Protein AF-A0A7W0Q232-F1 (afdb_monomer_lite)

pLDDT: mean 82.42, std 20.21, range [41.28, 98.81]

Sequence (160 aa):
MLRPSLLSFFPAILAVAFAAACGDNSATSVDAGVDADVPPDGGEMIEEVTCATLPPVASGTCEVTAGSDSKLVKGIVLTPTKVFRGGQVAVNPAGQITCVGCECATGGETVISCPDGVVSPGLINTHDHITFTQNDPYTDSGIRYEHRHQWRIGQDGKPK

Foldseek 3Di:
DDDDDDDDDDDDDDDDDDDPDDDDDDDDDPPDDPCPDDDPPPPQPAAEAEQDQFDDDPDDQKDKDDFDLKEKEFAFEDDPRYTYQRWIWIADNVRDTPDTGNDPDPDRHTYIYGRHDYHYPDDDDPDDDVVCPDDDPPPCPVDDDPDPCCDVPVPPVHDD

Secondary structure (DSSP, 8-state):
--------------------------S---S----TTPPP-----PEEEE--PPPPPSSSS-EEE--EEEEEEEEEEE-SSEEEEEEEEEE-TTS-EEEEES----SSEEEEEEEEEEE-PPPP--S--GGGTTPPPPP--S---SSHHHHHH-GGG---

Structure (mmCIF, N/CA/C/O backbone):
data_AF-A0A7W0Q232-F1
#
_entry.id   AF-A0A7W0Q232-F1
#
loop_
_atom_site.group_PDB
_atom_site.id
_atom_site.type_symbol
_atom_site.label_atom_id
_atom_site.label_alt_id
_atom_site.label_comp_id
_atom_site.label_asym_id
_atom_site.label_entity_id
_atom_site.label_seq_id
_atom_site.pdbx_PDB_ins_code
_atom_site.Cartn_x
_atom_site.Cartn_y
_atom_site.Cartn_z
_atom_site.occupancy
_atom_site.B_iso_or_equiv
_atom_site.auth_seq_id
_atom_site.auth_comp_id
_atom_site.auth_asym_id
_atom_site.auth_atom_id
_atom_site.pdbx_PDB_model_num
ATOM 1 N N . MET A 1 1 ? 32.994 -34.842 50.127 1.00 45.59 1 MET A N 1
ATOM 2 C CA . MET A 1 1 ? 32.900 -36.125 49.401 1.00 45.59 1 MET A CA 1
ATOM 3 C C . MET A 1 1 ? 33.342 -35.875 47.969 1.00 45.59 1 MET A C 1
ATOM 5 O O . MET A 1 1 ? 32.694 -35.119 47.265 1.00 45.59 1 MET A O 1
ATOM 9 N N . LEU A 1 2 ? 34.512 -36.401 47.609 1.00 42.88 2 LEU A N 1
ATOM 10 C CA . LEU A 1 2 ? 35.131 -36.331 46.284 1.00 42.88 2 LEU A CA 1
ATOM 11 C C . LEU A 1 2 ? 34.740 -37.596 45.504 1.00 42.88 2 LEU A C 1
ATOM 13 O O . LEU A 1 2 ? 34.989 -38.687 46.014 1.00 42.88 2 LEU A O 1
ATOM 17 N N . ARG A 1 3 ? 34.261 -37.467 44.260 1.00 46.25 3 ARG A N 1
ATOM 18 C CA . ARG A 1 3 ? 34.915 -38.098 43.099 1.00 46.25 3 ARG A CA 1
ATOM 19 C C . ARG A 1 3 ? 34.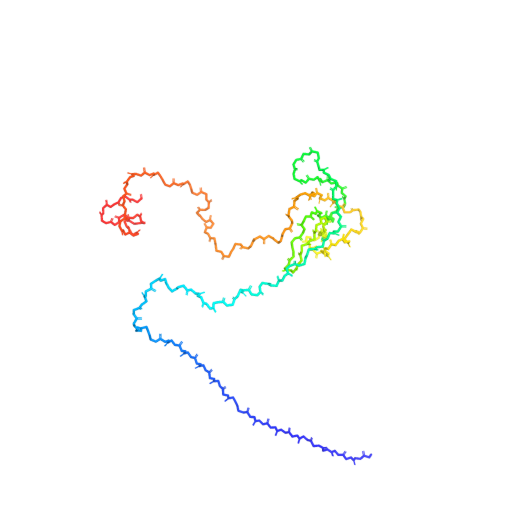363 -37.581 41.749 1.00 46.25 3 ARG A C 1
ATOM 21 O O . ARG A 1 3 ? 33.183 -37.255 41.689 1.00 46.25 3 ARG A O 1
ATOM 28 N N . PRO A 1 4 ? 35.215 -37.491 40.707 1.00 53.12 4 PRO A N 1
ATOM 29 C CA . PRO A 1 4 ? 34.956 -36.839 39.418 1.00 53.12 4 PRO A CA 1
ATOM 30 C C . PRO A 1 4 ? 34.804 -37.872 38.272 1.00 53.12 4 PRO A C 1
ATOM 32 O O . PRO A 1 4 ? 34.677 -39.064 38.551 1.00 53.12 4 PRO A O 1
ATOM 35 N N . SER A 1 5 ? 34.962 -37.411 37.017 1.00 46.75 5 SER A N 1
ATOM 36 C CA . SER A 1 5 ? 35.229 -38.171 35.768 1.00 46.75 5 SER A CA 1
ATOM 37 C C . SER A 1 5 ? 33.982 -38.395 34.880 1.00 46.75 5 SER A C 1
ATOM 39 O O . SER A 1 5 ? 32.931 -38.738 35.397 1.00 46.75 5 SER A O 1
ATOM 41 N N . LEU A 1 6 ? 33.971 -38.202 33.554 1.00 48.44 6 LEU A N 1
ATOM 42 C CA . LEU A 1 6 ? 35.029 -38.111 32.540 1.00 48.44 6 LEU A CA 1
ATOM 43 C C . LEU A 1 6 ?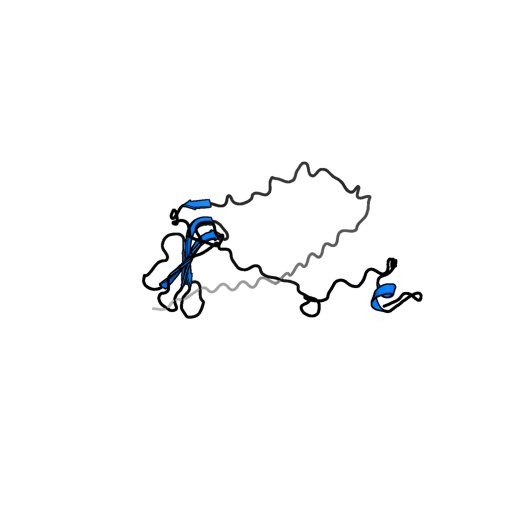 34.709 -37.024 31.490 1.00 48.44 6 LEU A C 1
ATOM 45 O O . LEU A 1 6 ? 33.587 -36.947 30.994 1.00 48.44 6 LEU A O 1
ATOM 49 N N . LEU A 1 7 ? 35.736 -36.273 31.077 1.00 48.78 7 LEU A N 1
ATOM 50 C CA . LEU A 1 7 ? 35.788 -35.620 29.766 1.00 48.78 7 LEU A CA 1
ATOM 51 C C . LEU A 1 7 ? 36.026 -36.679 28.675 1.00 48.78 7 LEU A C 1
ATOM 53 O O . LEU A 1 7 ? 36.867 -37.560 28.845 1.00 48.78 7 LEU A O 1
ATOM 57 N N . SER A 1 8 ? 35.374 -36.532 27.522 1.00 48.16 8 SER A N 1
ATOM 58 C CA . SER A 1 8 ? 35.837 -37.119 26.259 1.00 48.16 8 SER A CA 1
ATOM 59 C C . SER A 1 8 ? 35.905 -36.029 25.197 1.00 48.16 8 SER A C 1
ATOM 61 O O . SER A 1 8 ? 34.889 -35.542 24.710 1.00 48.16 8 SER A O 1
ATOM 63 N N . PHE A 1 9 ? 37.138 -35.632 24.891 1.00 43.31 9 PHE A N 1
ATOM 64 C CA . PHE A 1 9 ? 37.519 -34.851 23.723 1.00 43.31 9 PHE A CA 1
ATOM 65 C C . PHE A 1 9 ? 37.573 -35.790 22.511 1.00 43.31 9 PHE A C 1
ATOM 67 O O . PHE A 1 9 ? 38.333 -36.755 22.525 1.00 43.31 9 PHE A O 1
ATOM 74 N N . PHE A 1 10 ? 36.832 -35.474 21.453 1.00 47.59 10 PHE A N 1
ATOM 75 C CA . PHE A 1 10 ? 37.056 -36.016 20.112 1.00 47.59 10 PHE A CA 1
ATOM 76 C C . PHE A 1 10 ? 37.272 -34.841 19.150 1.00 47.59 10 PHE A C 1
ATOM 78 O O . PHE A 1 10 ? 36.326 -34.092 18.908 1.00 47.59 10 PHE A O 1
ATOM 85 N N . PRO A 1 11 ? 38.481 -34.636 18.598 1.00 49.28 11 PRO A N 1
ATOM 86 C CA . PRO A 1 11 ? 38.672 -33.757 17.459 1.00 49.28 11 PRO A CA 1
ATOM 87 C C . PRO A 1 11 ? 38.548 -34.587 16.175 1.00 49.28 11 PRO A C 1
ATOM 89 O O . PRO A 1 11 ? 39.298 -35.539 15.972 1.00 49.28 11 PRO A O 1
ATOM 92 N N . ALA A 1 12 ? 37.622 -34.224 15.289 1.00 51.19 12 ALA A N 1
ATOM 93 C CA . ALA A 1 12 ? 37.546 -34.791 13.944 1.00 51.19 12 ALA A CA 1
ATOM 94 C C . ALA A 1 12 ? 37.462 -33.663 12.905 1.00 51.19 12 ALA A C 1
ATOM 96 O O . ALA A 1 12 ? 36.402 -33.129 12.609 1.00 51.19 12 ALA A O 1
ATOM 97 N N . ILE A 1 13 ? 38.655 -33.260 12.469 1.00 51.72 13 ILE A N 1
ATOM 98 C CA . ILE A 1 13 ? 39.097 -32.987 11.093 1.00 51.72 13 ILE A CA 1
ATOM 99 C C . ILE A 1 13 ? 38.050 -32.420 10.109 1.00 51.72 13 ILE A C 1
ATOM 101 O O . ILE A 1 13 ? 37.128 -33.090 9.656 1.00 51.72 13 ILE A O 1
ATOM 105 N N . LEU A 1 14 ? 38.340 -31.183 9.704 1.00 50.00 14 LEU A N 1
ATOM 106 C CA . LEU A 1 14 ? 37.849 -30.437 8.549 1.00 50.00 14 LEU A CA 1
ATOM 107 C C . LEU A 1 14 ? 38.014 -31.212 7.225 1.00 50.00 14 LEU A C 1
ATOM 109 O O . LEU A 1 14 ? 39.128 -31.596 6.874 1.00 50.00 14 LEU A O 1
ATOM 113 N N . ALA A 1 15 ? 36.941 -31.322 6.440 1.00 49.56 15 ALA A N 1
ATOM 114 C CA . ALA A 1 15 ? 37.015 -31.590 5.004 1.00 49.56 15 ALA A CA 1
ATOM 115 C C . ALA A 1 15 ? 36.019 -30.684 4.264 1.00 49.56 15 ALA A C 1
ATOM 117 O O . ALA A 1 15 ? 34.807 -30.873 4.324 1.00 49.56 15 ALA A O 1
ATOM 118 N N . VAL A 1 16 ? 36.557 -29.666 3.592 1.00 49.62 16 VAL A N 1
ATOM 119 C CA . VAL A 1 16 ? 35.843 -28.823 2.628 1.00 49.62 16 VAL A CA 1
ATOM 120 C C . VAL A 1 16 ? 35.860 -29.549 1.286 1.00 49.62 16 VAL A C 1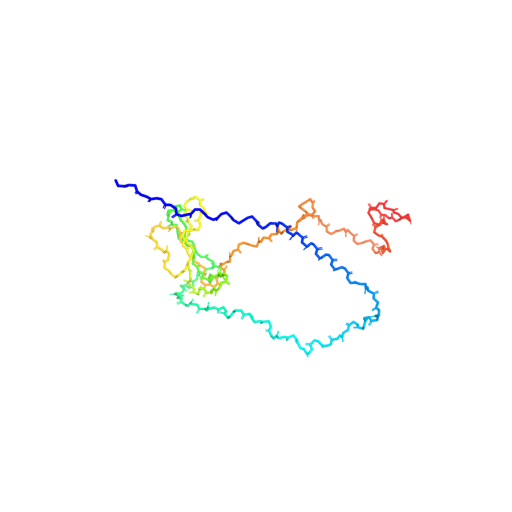
ATOM 122 O O . VAL A 1 16 ? 36.936 -29.825 0.761 1.00 49.62 16 VAL A O 1
ATOM 125 N N . ALA A 1 17 ? 34.689 -29.826 0.716 1.00 50.78 17 ALA A N 1
ATOM 126 C CA . ALA A 1 17 ? 34.550 -30.275 -0.665 1.00 50.78 17 ALA A CA 1
ATOM 127 C C . ALA A 1 17 ? 33.739 -29.230 -1.445 1.00 50.78 17 ALA A C 1
ATOM 129 O O . ALA A 1 17 ? 32.513 -29.201 -1.384 1.00 50.78 17 ALA A O 1
ATOM 130 N N . PHE A 1 18 ? 34.440 -28.350 -2.164 1.00 46.81 18 PHE A N 1
ATOM 131 C CA . PHE A 1 18 ? 33.858 -27.564 -3.250 1.00 46.81 18 PHE A CA 1
ATOM 132 C C . PHE A 1 18 ? 33.735 -28.478 -4.472 1.00 46.81 18 PHE A C 1
ATOM 134 O O . PHE A 1 18 ? 34.739 -28.804 -5.101 1.00 46.81 18 PHE A O 1
ATOM 141 N N . ALA A 1 19 ? 32.516 -28.887 -4.816 1.00 48.25 19 ALA A N 1
ATOM 142 C CA . ALA A 1 19 ? 32.224 -29.470 -6.120 1.00 48.25 19 ALA A CA 1
ATOM 143 C C . ALA A 1 19 ? 31.720 -28.355 -7.045 1.00 48.25 19 ALA A C 1
ATOM 145 O O . ALA A 1 19 ? 30.531 -28.056 -7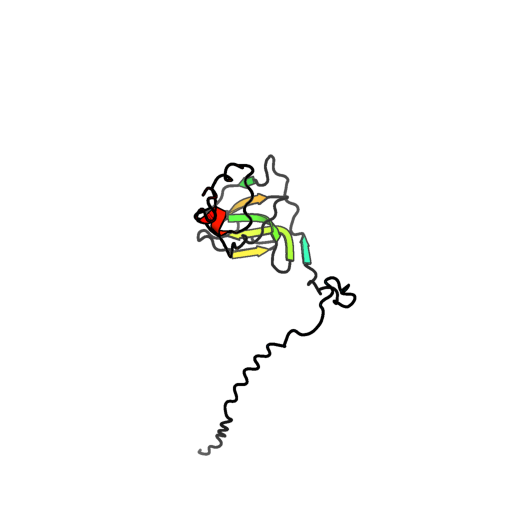.096 1.00 48.25 19 ALA A O 1
ATOM 146 N N . ALA A 1 20 ? 32.646 -27.708 -7.753 1.00 53.00 20 ALA A N 1
ATOM 147 C CA . ALA A 1 20 ? 32.316 -26.943 -8.946 1.00 53.00 20 ALA A CA 1
ATOM 148 C C . ALA A 1 20 ? 32.146 -27.941 -10.099 1.00 53.00 20 ALA A C 1
ATOM 150 O O . ALA A 1 20 ? 33.130 -28.457 -10.621 1.00 53.00 20 ALA A O 1
ATOM 151 N N . ALA A 1 21 ? 30.902 -28.242 -10.464 1.00 45.06 21 ALA A N 1
ATOM 152 C CA . ALA A 1 21 ? 30.584 -28.966 -11.686 1.00 45.06 21 ALA A CA 1
ATOM 153 C C . ALA A 1 21 ? 30.086 -27.950 -12.723 1.00 45.06 21 ALA A C 1
ATOM 155 O O . ALA A 1 21 ? 28.937 -27.520 -12.675 1.00 45.06 21 ALA A O 1
ATOM 156 N N . CYS A 1 22 ? 30.965 -27.542 -13.638 1.00 45.47 22 CYS A N 1
ATOM 157 C CA . CYS A 1 22 ? 30.555 -26.960 -14.913 1.00 45.47 22 CYS A CA 1
ATOM 158 C C . CYS A 1 22 ? 30.536 -28.126 -15.905 1.00 45.47 22 CYS A C 1
ATOM 160 O O . CYS A 1 22 ? 31.588 -28.693 -16.190 1.00 45.47 22 CYS A O 1
ATOM 162 N N . GLY A 1 23 ? 29.346 -28.550 -16.330 1.00 41.28 23 GLY A N 1
ATOM 163 C CA . GLY A 1 23 ? 29.189 -29.594 -17.340 1.00 41.28 23 GLY A CA 1
ATOM 164 C C . GLY A 1 23 ? 29.470 -29.042 -18.735 1.00 41.28 23 GLY A C 1
ATOM 165 O O . GLY A 1 23 ? 28.971 -27.974 -19.089 1.00 41.28 23 GLY A O 1
ATOM 166 N N . ASP A 1 24 ? 30.267 -29.780 -19.505 1.00 44.72 24 ASP A N 1
ATOM 167 C CA . ASP A 1 24 ? 30.641 -29.456 -20.877 1.00 44.72 24 ASP A CA 1
ATOM 168 C C . ASP A 1 24 ? 29.424 -29.525 -21.814 1.00 44.72 24 ASP A C 1
ATOM 170 O O . ASP A 1 24 ? 28.716 -30.530 -21.907 1.00 44.72 24 ASP A O 1
ATOM 174 N N . ASN A 1 25 ? 29.191 -28.439 -22.541 1.00 49.56 25 ASN A N 1
ATOM 175 C CA . ASN A 1 25 ? 28.188 -28.318 -23.585 1.00 49.56 25 ASN A CA 1
ATOM 176 C C . ASN A 1 25 ? 28.638 -29.054 -24.856 1.00 49.56 25 ASN A C 1
ATOM 178 O O . ASN A 1 25 ? 29.335 -28.509 -25.712 1.00 49.56 25 ASN A O 1
ATOM 182 N N . SER A 1 26 ? 28.179 -30.291 -25.021 1.00 52.31 26 SER A N 1
ATOM 183 C CA . SER A 1 26 ? 28.165 -30.954 -26.323 1.00 52.31 26 SER A CA 1
ATOM 184 C C . SER A 1 26 ? 26.804 -31.569 -26.627 1.00 52.31 26 SER A C 1
ATOM 186 O O . SER A 1 26 ? 26.247 -32.292 -25.810 1.00 52.31 26 SER A O 1
ATOM 188 N N . ALA A 1 27 ? 26.368 -31.309 -27.864 1.00 44.50 27 ALA A N 1
ATOM 189 C CA . ALA 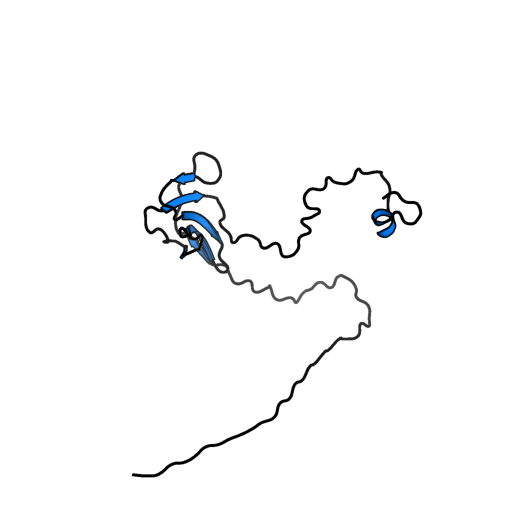A 1 27 ? 25.229 -31.864 -28.599 1.00 44.50 27 ALA A CA 1
ATOM 190 C C . ALA A 1 27 ? 23.889 -31.093 -28.536 1.00 44.50 27 ALA A C 1
ATOM 192 O O . ALA A 1 27 ? 23.107 -31.199 -27.602 1.00 44.50 27 ALA A O 1
ATOM 193 N N . THR A 1 28 ? 23.620 -30.382 -29.642 1.00 46.72 28 THR A N 1
ATOM 194 C CA . THR A 1 28 ? 22.312 -30.309 -30.325 1.00 46.72 28 THR A CA 1
ATOM 195 C C . THR A 1 28 ? 21.079 -30.058 -29.446 1.00 46.72 28 THR A C 1
ATOM 197 O O . THR A 1 28 ? 20.264 -30.959 -29.252 1.00 46.72 28 THR A O 1
ATOM 200 N N . SER A 1 29 ? 20.884 -28.825 -28.974 1.00 45.69 29 SER A N 1
ATOM 201 C CA . SER A 1 29 ? 19.598 -28.414 -28.401 1.00 45.69 29 SER A CA 1
ATOM 202 C C . SER A 1 29 ? 18.611 -28.065 -29.521 1.00 45.69 29 SER A C 1
ATOM 204 O O . SER A 1 29 ? 18.766 -27.077 -30.236 1.00 45.69 29 SER A O 1
ATOM 206 N N . VAL A 1 30 ? 17.600 -28.911 -29.694 1.00 48.72 30 VAL A N 1
ATOM 207 C CA . VAL A 1 30 ? 16.356 -28.557 -30.382 1.00 48.72 30 VAL A CA 1
ATOM 208 C C . VAL A 1 30 ? 15.492 -27.756 -29.396 1.00 48.72 30 VAL A C 1
ATOM 210 O O . VAL A 1 30 ? 15.153 -28.252 -28.328 1.00 48.72 30 VAL A O 1
ATOM 213 N N . ASP A 1 31 ? 15.175 -26.505 -29.737 1.00 53.47 31 ASP A N 1
ATOM 214 C CA . ASP A 1 31 ? 14.602 -25.464 -28.853 1.00 53.47 31 ASP A CA 1
ATOM 215 C C . ASP A 1 31 ? 13.108 -25.615 -28.483 1.00 53.47 31 ASP A C 1
ATOM 217 O O . ASP A 1 31 ? 12.426 -24.636 -28.195 1.00 53.47 31 ASP A O 1
ATOM 221 N N . ALA A 1 32 ? 12.557 -26.826 -28.462 1.00 54.09 32 ALA A N 1
ATOM 222 C CA . ALA A 1 32 ? 11.216 -27.041 -27.912 1.00 54.09 32 ALA A CA 1
ATOM 223 C C . ALA A 1 32 ? 11.004 -28.514 -27.552 1.00 54.09 32 ALA A C 1
ATOM 225 O O . ALA A 1 32 ? 10.299 -29.250 -28.245 1.00 54.09 32 ALA A O 1
ATOM 226 N N . GLY A 1 33 ? 11.630 -28.956 -26.463 1.00 45.84 33 GLY A N 1
ATOM 227 C CA . GLY A 1 33 ? 11.143 -30.128 -25.746 1.00 45.84 33 GLY A CA 1
ATOM 228 C C . GLY A 1 33 ? 9.846 -29.745 -25.044 1.00 45.84 33 GLY A C 1
ATOM 229 O O . GLY A 1 33 ? 9.833 -28.823 -24.238 1.00 45.84 33 GLY A O 1
ATOM 230 N N . VAL A 1 34 ? 8.739 -30.404 -25.380 1.00 52.25 34 VAL A N 1
ATOM 231 C CA . VAL A 1 34 ? 7.546 -30.367 -24.533 1.00 52.25 34 VAL A CA 1
ATOM 232 C C . VAL A 1 34 ? 7.929 -30.971 -23.184 1.00 52.25 34 VAL A C 1
ATOM 234 O O . VAL A 1 34 ? 8.236 -32.159 -23.112 1.00 52.25 34 VAL A O 1
ATOM 237 N N . ASP A 1 35 ? 7.930 -30.154 -22.134 1.00 53.94 35 ASP A N 1
ATOM 238 C CA . ASP A 1 35 ? 8.137 -30.580 -20.748 1.00 53.94 35 ASP A CA 1
ATOM 239 C C . ASP A 1 35 ? 6.919 -31.376 -20.252 1.00 53.94 35 ASP A C 1
ATOM 241 O O . ASP A 1 35 ? 6.170 -30.968 -19.367 1.00 53.94 35 ASP A O 1
ATOM 245 N N . ALA A 1 36 ? 6.682 -32.536 -20.853 1.00 56.38 36 ALA A N 1
ATOM 246 C CA . ALA A 1 36 ? 5.719 -33.511 -20.375 1.00 56.38 36 ALA A CA 1
ATOM 247 C C . ALA A 1 36 ? 6.369 -34.354 -19.271 1.00 56.38 36 ALA A C 1
ATOM 249 O O . ALA A 1 36 ? 6.523 -35.546 -19.465 1.00 56.38 36 ALA A O 1
ATOM 250 N N . ASP A 1 37 ? 6.818 -33.709 -18.186 1.00 55.03 37 ASP A N 1
ATOM 251 C CA . ASP A 1 37 ? 7.181 -34.338 -16.896 1.00 55.03 37 ASP A CA 1
ATOM 252 C C . ASP A 1 37 ? 7.571 -33.314 -15.798 1.00 55.03 37 ASP A C 1
ATOM 254 O O . ASP A 1 37 ? 8.135 -33.689 -14.770 1.00 55.03 37 ASP A O 1
ATOM 258 N N . VAL A 1 38 ? 7.257 -32.017 -15.950 1.00 61.56 38 VAL A N 1
ATOM 259 C CA . VAL A 1 38 ? 7.342 -31.078 -14.815 1.00 61.56 38 VAL A CA 1
ATOM 260 C C . VAL A 1 38 ? 6.139 -31.359 -13.903 1.00 61.56 38 VAL A C 1
ATOM 262 O O . VAL A 1 38 ? 4.998 -31.217 -14.357 1.00 61.56 38 VAL A O 1
ATOM 265 N N . PRO A 1 39 ? 6.342 -31.793 -12.639 1.00 61.94 39 PRO A N 1
ATOM 266 C CA . PRO A 1 39 ? 5.250 -31.883 -11.675 1.00 61.94 39 PRO A CA 1
ATOM 267 C C . PRO A 1 39 ? 4.558 -30.520 -11.624 1.00 61.94 39 PRO A C 1
ATOM 269 O O . PRO A 1 39 ? 5.270 -29.519 -11.692 1.00 61.94 39 PRO A O 1
ATOM 272 N N . PRO A 1 40 ? 3.219 -30.435 -11.508 1.00 61.47 40 PRO A N 1
ATOM 273 C CA . PRO A 1 40 ? 2.575 -29.142 -11.322 1.00 61.47 40 PRO A CA 1
ATOM 274 C C . PRO A 1 40 ? 3.290 -28.446 -10.169 1.00 61.47 40 PRO A C 1
ATOM 276 O O . PRO A 1 40 ? 3.394 -29.043 -9.093 1.00 61.47 40 PRO A O 1
ATOM 279 N N . ASP A 1 41 ? 3.844 -27.255 -10.426 1.00 62.38 41 ASP A N 1
ATOM 280 C CA . ASP A 1 41 ? 4.470 -26.438 -9.393 1.00 62.38 41 ASP A CA 1
ATOM 281 C C . ASP A 1 41 ? 3.509 -26.450 -8.212 1.00 62.38 41 ASP A C 1
ATOM 283 O O . ASP A 1 41 ? 2.360 -26.017 -8.335 1.00 62.38 41 ASP A O 1
ATOM 287 N N . GLY A 1 42 ? 3.937 -27.080 -7.116 1.00 51.38 42 GLY A N 1
ATOM 288 C CA . GLY A 1 42 ? 3.132 -27.314 -5.926 1.00 51.38 42 GLY A CA 1
ATOM 289 C C . GLY A 1 42 ? 2.925 -26.006 -5.184 1.00 51.38 42 GLY A C 1
ATOM 290 O O . GLY A 1 42 ? 3.400 -25.855 -4.062 1.00 51.38 42 GLY A O 1
ATOM 291 N N . GLY A 1 43 ? 2.283 -25.043 -5.846 1.00 62.72 43 GLY A N 1
ATOM 292 C CA . GLY A 1 43 ? 1.918 -23.759 -5.297 1.00 62.72 43 GLY A CA 1
ATOM 293 C C . GLY A 1 43 ? 1.119 -24.017 -4.038 1.00 62.72 43 GLY A C 1
ATOM 294 O O . GLY A 1 43 ? 0.073 -24.669 -4.071 1.00 62.72 43 GLY A O 1
ATOM 295 N N . GLU A 1 44 ? 1.660 -23.554 -2.919 1.00 70.62 44 GLU A N 1
ATOM 296 C CA . GLU A 1 44 ? 0.966 -23.579 -1.647 1.00 70.62 44 GLU A CA 1
ATOM 297 C C . GLU A 1 44 ? -0.395 -22.900 -1.850 1.00 70.62 44 GLU A C 1
ATOM 299 O O . GLU A 1 44 ? -0.477 -21.776 -2.353 1.00 70.62 44 GLU A O 1
ATOM 304 N N . MET A 1 45 ? -1.476 -23.623 -1.553 1.00 76.62 45 MET A N 1
ATOM 305 C CA . MET A 1 45 ? -2.830 -23.095 -1.699 1.00 76.62 45 MET A CA 1
ATOM 306 C C . MET A 1 45 ? -2.971 -21.887 -0.770 1.00 76.62 45 MET A C 1
ATOM 308 O O . MET A 1 45 ? -2.977 -22.044 0.450 1.00 76.62 45 MET A O 1
ATOM 312 N N . ILE A 1 46 ? -3.075 -20.689 -1.344 1.00 88.19 46 ILE A N 1
ATOM 313 C CA . ILE A 1 46 ? -3.261 -19.459 -0.573 1.00 88.19 46 ILE A CA 1
ATOM 314 C C . ILE A 1 46 ? -4.640 -19.493 0.090 1.00 88.19 46 ILE A C 1
ATOM 316 O O . ILE A 1 46 ? -5.665 -19.641 -0.577 1.00 88.19 46 ILE A O 1
ATOM 320 N N . GLU A 1 47 ? -4.666 -19.349 1.413 1.00 94.50 47 GLU A N 1
ATOM 321 C CA . GLU A 1 47 ? -5.905 -19.322 2.190 1.00 94.50 47 GLU A CA 1
ATOM 322 C C . GLU A 1 47 ? -6.582 -17.952 2.053 1.00 94.50 47 GLU A C 1
ATOM 324 O O . GLU A 1 47 ? -5.977 -16.912 2.319 1.00 94.50 47 GLU A O 1
ATOM 329 N N . GLU A 1 48 ? -7.861 -17.936 1.682 1.00 96.38 48 GLU A N 1
ATOM 330 C CA . GLU A 1 48 ? -8.665 -16.716 1.659 1.00 96.38 48 GLU A CA 1
ATOM 331 C C . GLU A 1 48 ? -9.565 -16.637 2.901 1.00 96.38 48 GLU A C 1
ATOM 333 O O . GLU A 1 48 ? -10.350 -17.541 3.183 1.00 96.38 48 GLU A O 1
ATOM 338 N N . VAL A 1 49 ? -9.470 -15.528 3.632 1.00 97.88 49 VAL A N 1
ATOM 339 C CA . VAL A 1 49 ? -10.219 -15.254 4.861 1.00 97.88 49 VAL A CA 1
ATOM 340 C C . VAL A 1 49 ? -11.108 -14.034 4.641 1.00 97.88 49 VAL A C 1
ATOM 342 O O . VAL A 1 49 ? -10.628 -12.952 4.305 1.00 97.88 49 VAL A O 1
ATOM 345 N N . THR A 1 50 ? -12.414 -14.177 4.865 1.00 98.00 50 THR A N 1
ATOM 346 C CA . THR A 1 50 ? -13.348 -13.041 4.840 1.00 98.00 50 THR A CA 1
ATOM 347 C C . THR A 1 50 ? -13.471 -12.449 6.239 1.00 98.00 50 THR A C 1
ATOM 349 O O . THR A 1 50 ? -14.056 -13.070 7.120 1.00 98.00 50 THR A O 1
ATOM 352 N N . CYS A 1 51 ? -12.925 -11.250 6.439 1.00 98.12 51 CYS A N 1
ATOM 353 C CA . CYS A 1 51 ? -12.984 -10.531 7.711 1.00 98.12 51 CYS A CA 1
ATOM 354 C C . CYS A 1 51 ? -14.256 -9.688 7.822 1.00 98.12 51 CYS A C 1
ATOM 356 O O . CYS A 1 51 ? -14.968 -9.747 8.819 1.00 98.12 51 CYS A O 1
ATOM 358 N N . ALA A 1 52 ? -14.550 -8.894 6.789 1.00 97.38 52 ALA A N 1
ATOM 359 C CA . ALA A 1 52 ? -15.699 -8.000 6.774 1.00 97.38 52 ALA A CA 1
ATOM 360 C C . ALA A 1 52 ? -16.109 -7.635 5.344 1.00 97.38 52 ALA A C 1
ATOM 362 O O . ALA A 1 52 ? -15.292 -7.627 4.426 1.00 97.38 52 ALA A O 1
ATOM 363 N N . THR A 1 53 ? -17.375 -7.251 5.174 1.00 97.50 53 THR A N 1
ATOM 364 C CA . THR A 1 53 ? -17.809 -6.486 3.997 1.00 97.50 53 THR A CA 1
ATOM 365 C C . THR A 1 53 ? -17.687 -5.005 4.329 1.00 97.50 53 THR A C 1
ATOM 367 O O . THR A 1 53 ? -18.339 -4.523 5.256 1.00 97.50 53 THR A O 1
ATOM 370 N N . LEU A 1 54 ? -16.818 -4.287 3.619 1.00 96.94 54 LEU A N 1
ATOM 371 C CA . LEU A 1 54 ? -16.631 -2.853 3.830 1.00 96.94 54 LEU A CA 1
ATOM 372 C C . LEU A 1 54 ? -17.714 -2.064 3.073 1.00 96.94 54 LEU A C 1
ATOM 374 O O . LEU A 1 54 ? -18.038 -2.435 1.944 1.00 96.94 54 LEU A O 1
ATOM 378 N N . PRO A 1 55 ? -18.283 -0.993 3.659 1.00 96.25 55 PRO A N 1
ATOM 379 C CA . PRO A 1 55 ? -19.252 -0.152 2.961 1.00 96.25 55 PRO A CA 1
ATOM 380 C C . PRO A 1 55 ? -18.632 0.488 1.713 1.00 96.25 55 PRO A C 1
ATOM 382 O O . PRO A 1 55 ? -17.478 0.907 1.788 1.00 96.25 55 PRO A O 1
ATOM 385 N N . PRO A 1 56 ? -19.370 0.609 0.596 1.00 95.62 56 PRO A N 1
ATOM 386 C CA . PRO A 1 56 ? -18.866 1.265 -0.606 1.00 95.62 56 PRO A CA 1
ATOM 387 C C . PRO A 1 56 ? -18.558 2.743 -0.340 1.00 95.62 56 PRO A C 1
ATOM 389 O O . PRO A 1 56 ? -19.257 3.403 0.431 1.00 95.62 56 PRO A O 1
ATOM 392 N N . VAL A 1 57 ? -17.534 3.267 -1.013 1.00 95.62 57 VAL A N 1
ATOM 393 C CA . VAL A 1 57 ? -17.147 4.683 -0.923 1.00 95.62 57 VAL A CA 1
ATOM 394 C C . VAL A 1 57 ? -17.905 5.523 -1.951 1.00 95.62 57 VAL A C 1
ATOM 396 O O . VAL A 1 57 ? -18.220 5.052 -3.043 1.00 95.62 57 VAL A O 1
ATOM 399 N N . ALA A 1 58 ? -18.191 6.785 -1.618 1.00 91.94 58 ALA A N 1
ATOM 400 C CA . ALA A 1 58 ? -18.965 7.678 -2.488 1.00 91.94 58 ALA A CA 1
ATOM 401 C C . ALA A 1 58 ? -18.241 8.032 -3.802 1.00 91.94 58 ALA A C 1
ATOM 403 O O . ALA A 1 58 ? -18.885 8.262 -4.826 1.00 91.94 58 ALA A O 1
ATOM 404 N N . SER A 1 59 ? -16.906 8.092 -3.779 1.00 93.00 59 SER A N 1
ATOM 405 C CA . SER A 1 59 ? -16.073 8.343 -4.957 1.00 93.00 59 SER A CA 1
ATOM 406 C C . SER A 1 59 ? -14.640 7.858 -4.744 1.00 93.00 59 SER A C 1
ATOM 408 O O . SER A 1 59 ? -14.120 7.963 -3.634 1.00 93.00 59 SER A O 1
ATOM 410 N N . GLY A 1 60 ? -13.972 7.438 -5.821 1.00 93.44 60 GLY A N 1
ATOM 411 C CA . GLY A 1 60 ? -12.583 6.972 -5.775 1.00 93.44 60 GLY A CA 1
ATOM 412 C C . GLY A 1 60 ? -12.445 5.559 -5.202 1.00 93.44 60 GLY A C 1
ATOM 413 O O . GLY A 1 60 ? -13.417 4.816 -5.127 1.00 93.44 60 GLY A O 1
ATOM 414 N N . THR A 1 61 ? -11.220 5.182 -4.827 1.00 95.62 61 THR A N 1
ATOM 415 C CA . THR A 1 61 ? -10.908 3.833 -4.313 1.00 95.62 61 THR A CA 1
ATOM 416 C C . THR A 1 61 ? -11.033 3.734 -2.796 1.00 95.62 61 THR A C 1
ATOM 418 O O . THR A 1 61 ? -11.351 2.670 -2.269 1.00 95.62 61 THR A O 1
ATOM 421 N N . CYS A 1 62 ? -10.749 4.828 -2.088 1.00 97.81 62 CYS A N 1
ATOM 422 C CA . CYS A 1 62 ? -10.642 4.843 -0.637 1.00 97.81 62 CYS A CA 1
ATOM 423 C C . CYS A 1 62 ? -11.268 6.106 -0.049 1.00 97.81 62 CYS A C 1
ATOM 425 O O . CYS A 1 62 ? -11.161 7.186 -0.630 1.00 97.81 62 CYS A O 1
ATOM 427 N N . GLU A 1 63 ? -11.825 5.977 1.150 1.00 97.75 63 GLU A N 1
ATOM 428 C CA . GLU A 1 63 ? -12.274 7.087 1.985 1.00 97.75 63 GLU A CA 1
ATOM 429 C C . GLU A 1 63 ? -11.418 7.167 3.250 1.00 97.75 63 GLU A C 1
ATOM 431 O O . GLU A 1 63 ? -11.022 6.144 3.817 1.00 97.75 63 GLU A O 1
ATOM 436 N N . VAL A 1 64 ? -11.123 8.391 3.692 1.00 97.94 64 VAL A N 1
ATOM 437 C CA . VAL A 1 64 ? -10.305 8.643 4.880 1.00 97.94 64 VAL A CA 1
ATOM 438 C C . VAL A 1 64 ? -11.150 9.306 5.954 1.00 97.94 64 VAL A C 1
ATOM 440 O O . VAL A 1 64 ? -11.705 10.381 5.746 1.00 97.94 64 VAL A O 1
ATOM 443 N N . THR A 1 65 ? -11.199 8.687 7.129 1.00 98.12 65 THR A N 1
ATOM 444 C CA . THR A 1 65 ? -11.764 9.278 8.343 1.00 98.12 65 THR A CA 1
ATOM 445 C C . THR A 1 65 ? -10.624 9.672 9.270 1.00 98.12 65 THR A C 1
ATOM 447 O O . THR A 1 65 ? -9.847 8.821 9.703 1.00 98.12 65 THR A O 1
ATOM 450 N N . ALA A 1 66 ? -10.503 10.967 9.558 1.00 98.44 66 ALA A N 1
ATOM 451 C CA . ALA A 1 66 ? -9.438 11.484 10.407 1.00 98.44 66 ALA A CA 1
ATOM 452 C C . ALA A 1 66 ? -9.558 10.971 11.853 1.00 98.44 66 ALA A C 1
ATOM 454 O O . ALA A 1 66 ? -10.649 10.908 12.418 1.00 98.44 66 ALA A O 1
ATOM 455 N N . GLY A 1 67 ? -8.410 10.657 12.447 1.00 98.25 67 GLY A N 1
ATOM 456 C CA . GLY A 1 67 ? -8.256 10.282 13.848 1.00 98.25 67 GLY A CA 1
ATOM 457 C C . GLY A 1 67 ? -6.890 10.738 14.357 1.00 98.25 67 GLY A C 1
ATOM 458 O O . GLY A 1 67 ? -6.445 11.842 14.056 1.00 98.25 67 GLY A O 1
ATOM 459 N N . SER A 1 68 ? -6.206 9.884 15.108 1.00 98.25 68 SER A N 1
ATOM 460 C CA . SER A 1 68 ? -4.835 10.099 15.581 1.00 98.25 68 SER A CA 1
ATOM 461 C C . SER A 1 68 ? -3.783 9.883 14.481 1.00 98.25 68 SER A C 1
ATOM 463 O O . SER A 1 68 ? -4.092 9.547 13.329 1.00 98.25 68 SER A O 1
ATOM 465 N N . ASP A 1 69 ? -2.511 10.041 14.855 1.00 98.25 69 ASP A N 1
ATOM 466 C CA . ASP A 1 69 ? -1.361 9.803 13.979 1.00 98.25 69 ASP A CA 1
ATOM 467 C C . ASP A 1 69 ? -1.200 8.329 13.582 1.00 98.25 69 ASP A C 1
ATOM 469 O O . ASP A 1 69 ? -0.652 8.042 12.515 1.00 98.25 69 ASP A O 1
ATOM 473 N N . SER A 1 70 ? -1.760 7.399 14.359 1.00 98.56 70 SER A N 1
ATOM 474 C CA . SER A 1 70 ? -1.894 5.997 13.955 1.00 98.56 70 SER A CA 1
ATOM 475 C C . SER A 1 70 ? -2.802 5.863 12.731 1.00 98.56 70 SER A C 1
ATOM 477 O O . SER A 1 70 ? -3.697 6.682 12.493 1.00 98.56 70 SER A O 1
ATOM 479 N N . LYS A 1 71 ? -2.574 4.824 11.930 1.00 98.81 71 LYS A N 1
ATOM 480 C CA . LYS A 1 71 ? -3.352 4.532 10.725 1.00 98.81 71 LYS A CA 1
ATOM 481 C C . LYS A 1 71 ? -3.930 3.129 10.804 1.00 98.81 71 LYS A C 1
ATOM 483 O O . LYS A 1 71 ? -3.233 2.197 11.194 1.00 98.81 71 LYS A O 1
ATOM 488 N N . LEU A 1 72 ? -5.178 2.989 10.375 1.00 98.81 72 LEU A N 1
ATOM 489 C CA . LEU A 1 72 ? -5.817 1.702 10.140 1.00 98.81 72 LEU A CA 1
ATOM 490 C C . LEU A 1 72 ? -6.262 1.644 8.679 1.00 98.81 72 LEU A C 1
ATOM 492 O O . LEU A 1 72 ? -7.243 2.281 8.298 1.00 98.81 72 LEU A O 1
ATOM 496 N N . VAL A 1 73 ? -5.529 0.898 7.857 1.00 98.75 73 VAL A N 1
ATOM 497 C CA . VAL A 1 73 ? -5.868 0.684 6.445 1.00 98.75 73 VAL A CA 1
ATOM 498 C C . VAL A 1 73 ? -6.752 -0.551 6.339 1.00 98.75 73 VAL A C 1
ATOM 500 O O . VAL A 1 73 ? -6.388 -1.597 6.869 1.00 98.75 73 VAL A O 1
ATOM 503 N N . LYS A 1 74 ? -7.898 -0.449 5.663 1.00 98.75 74 LYS A N 1
ATOM 504 C CA . LYS A 1 74 ? -8.855 -1.546 5.473 1.00 98.75 74 LYS A CA 1
ATOM 505 C C . LYS A 1 74 ? -9.055 -1.825 3.985 1.00 98.75 74 LYS A C 1
ATOM 507 O O . LYS A 1 74 ? -9.230 -0.880 3.221 1.00 98.75 74 LYS A O 1
ATOM 512 N N . GLY A 1 75 ? -9.073 -3.093 3.583 1.00 98.44 75 GLY A N 1
ATOM 513 C CA . GLY A 1 75 ? -9.273 -3.496 2.186 1.00 98.44 75 GLY A CA 1
ATOM 514 C C . GLY A 1 75 ? -9.055 -4.990 1.961 1.00 98.44 75 GLY A C 1
ATOM 515 O O . GLY A 1 75 ? -9.240 -5.792 2.874 1.00 98.44 75 GLY A O 1
ATOM 516 N N . ILE A 1 76 ? -8.655 -5.380 0.752 1.00 98.62 76 ILE A N 1
ATOM 517 C CA . ILE A 1 76 ? -8.215 -6.745 0.441 1.00 98.62 76 ILE A CA 1
ATOM 518 C C . ILE A 1 76 ? -6.716 -6.831 0.732 1.00 98.62 76 ILE A C 1
ATOM 520 O O . ILE A 1 76 ? -5.902 -6.355 -0.056 1.00 98.62 76 ILE A O 1
ATOM 524 N N . VAL A 1 77 ? -6.339 -7.405 1.873 1.00 98.56 77 VAL A N 1
ATOM 525 C CA . VAL A 1 77 ? -4.938 -7.434 2.313 1.00 98.56 77 VAL A CA 1
ATOM 526 C C . VAL A 1 77 ? -4.251 -8.702 1.823 1.00 98.56 77 VAL A C 1
ATOM 528 O O . VAL A 1 77 ? -4.673 -9.809 2.158 1.00 98.56 77 VAL A O 1
ATOM 531 N N . LEU A 1 78 ? -3.174 -8.532 1.058 1.00 97.94 78 LEU A N 1
ATOM 532 C CA . LEU A 1 78 ? -2.328 -9.621 0.584 1.00 97.94 78 LEU A CA 1
ATOM 533 C C . LEU A 1 78 ? -1.173 -9.843 1.560 1.00 97.94 78 LEU A C 1
ATOM 535 O O . LEU A 1 78 ? -0.410 -8.927 1.867 1.00 97.94 78 LEU A O 1
ATOM 539 N N . THR A 1 79 ? -1.025 -11.080 2.016 1.00 95.44 79 THR A N 1
ATOM 540 C CA . THR A 1 79 ? 0.118 -11.539 2.812 1.00 95.44 79 THR A CA 1
ATOM 541 C C . THR A 1 79 ? 0.797 -12.707 2.091 1.00 95.44 79 THR A C 1
ATOM 543 O O . THR A 1 79 ? 0.239 -13.210 1.116 1.00 95.44 79 THR A O 1
ATOM 546 N N . PRO A 1 80 ? 1.984 -13.163 2.531 1.00 92.19 80 PRO A N 1
ATOM 547 C CA . PRO A 1 80 ? 2.684 -14.251 1.849 1.00 92.19 80 PRO A CA 1
ATOM 548 C C . PRO A 1 80 ? 1.877 -15.550 1.732 1.00 92.19 80 PRO A C 1
ATOM 550 O O . PRO A 1 80 ? 2.061 -16.283 0.770 1.00 92.19 80 PRO A O 1
ATOM 553 N N . THR A 1 81 ? 0.992 -15.829 2.693 1.00 90.81 81 THR A N 1
ATOM 554 C CA . THR A 1 81 ? 0.268 -17.110 2.773 1.00 90.81 81 THR A CA 1
ATOM 555 C C . THR A 1 81 ? -1.252 -16.969 2.797 1.00 90.81 81 THR A C 1
ATOM 557 O O . THR A 1 81 ? -1.957 -17.965 2.640 1.00 90.81 81 THR A O 1
ATOM 560 N N . LYS A 1 82 ? -1.780 -15.750 2.992 1.00 95.50 82 LYS A N 1
ATOM 561 C CA . LYS A 1 82 ? -3.224 -15.495 3.110 1.00 95.50 82 LYS A CA 1
ATOM 562 C C . LYS A 1 82 ? -3.684 -14.238 2.385 1.00 95.50 82 LYS A C 1
ATOM 564 O O . LYS A 1 82 ? -2.953 -13.247 2.312 1.00 95.50 82 LYS A O 1
ATOM 569 N N . VAL A 1 83 ? -4.948 -14.246 1.978 1.00 97.94 83 VAL A N 1
ATOM 570 C CA . VAL A 1 83 ? -5.691 -13.067 1.521 1.00 97.94 83 VAL A CA 1
ATOM 571 C C . VAL A 1 83 ? -6.789 -12.751 2.531 1.00 97.94 83 VAL A C 1
ATOM 573 O O . VAL A 1 83 ? -7.640 -13.594 2.791 1.00 97.94 83 VAL A O 1
ATOM 576 N N . PHE A 1 84 ? -6.811 -11.535 3.079 1.00 98.50 84 PHE A N 1
ATOM 577 C CA . PHE A 1 84 ? -7.872 -11.080 3.983 1.00 98.50 84 PHE A CA 1
ATOM 578 C C . PHE A 1 84 ? -8.827 -10.120 3.259 1.00 98.50 84 PHE A C 1
ATOM 580 O O . PHE A 1 84 ? -8.479 -8.960 3.029 1.00 98.50 84 PHE A O 1
ATOM 587 N N . ARG A 1 85 ? -10.046 -10.559 2.920 1.00 98.31 85 ARG A N 1
ATOM 588 C CA . ARG A 1 85 ? -11.093 -9.676 2.369 1.00 98.31 85 ARG A CA 1
ATOM 589 C C . ARG A 1 85 ? -11.714 -8.823 3.471 1.00 98.31 85 ARG A C 1
ATOM 591 O O . ARG A 1 85 ? -12.196 -9.354 4.471 1.00 98.31 85 ARG A O 1
ATOM 598 N N . GLY A 1 86 ? -11.690 -7.503 3.293 1.00 98.31 86 GLY A N 1
ATOM 599 C CA . GLY A 1 86 ? -12.043 -6.555 4.355 1.00 98.31 86 GLY A CA 1
ATOM 600 C C . GLY A 1 86 ? -11.084 -6.614 5.548 1.00 98.31 86 GLY A C 1
ATOM 601 O O . GLY A 1 86 ? -11.469 -6.262 6.663 1.00 98.31 86 GLY A O 1
ATOM 602 N N . GLY A 1 87 ? -9.863 -7.104 5.319 1.00 98.56 87 GLY A N 1
ATOM 603 C CA . GLY A 1 87 ? -8.790 -7.152 6.299 1.00 98.56 87 GLY A CA 1
ATOM 604 C C . GLY A 1 87 ? -8.232 -5.770 6.618 1.00 98.56 87 GLY A C 1
ATOM 605 O O . GLY A 1 87 ? -8.618 -4.759 6.027 1.00 98.56 87 GLY A O 1
ATOM 606 N N . GLN A 1 88 ? -7.317 -5.742 7.580 1.00 98.75 88 GLN A N 1
ATOM 607 C CA . GLN A 1 88 ? -6.804 -4.534 8.205 1.00 98.75 88 GLN A CA 1
ATOM 608 C C . GLN A 1 88 ? -5.277 -4.575 8.318 1.00 98.75 88 GLN A C 1
ATOM 610 O O . GLN A 1 88 ? -4.688 -5.627 8.570 1.00 98.75 88 GLN A O 1
ATOM 615 N N . VAL A 1 89 ? -4.649 -3.408 8.179 1.00 98.81 89 VAL A N 1
ATOM 616 C CA . VAL A 1 89 ? -3.237 -3.161 8.488 1.00 98.81 89 VAL A CA 1
ATOM 617 C C . VAL A 1 89 ? -3.166 -1.956 9.418 1.00 98.81 89 VAL A C 1
ATOM 619 O O . VAL A 1 89 ? -3.554 -0.850 9.034 1.00 98.81 89 VAL A O 1
ATOM 622 N N . ALA A 1 90 ? -2.679 -2.164 10.639 1.00 98.69 90 ALA A N 1
ATOM 623 C CA . ALA A 1 90 ? -2.435 -1.084 11.588 1.00 98.69 90 ALA A CA 1
ATOM 624 C C . ALA A 1 90 ? -0.986 -0.602 11.481 1.00 98.69 90 ALA A C 1
ATOM 626 O O . ALA A 1 90 ? -0.053 -1.408 11.464 1.00 98.69 90 ALA A O 1
ATOM 627 N N . VAL A 1 91 ? -0.808 0.717 11.429 1.00 98.75 91 VAL A N 1
ATOM 628 C CA . VAL A 1 91 ? 0.495 1.383 11.376 1.00 98.75 91 VAL A CA 1
ATOM 629 C C . VAL A 1 91 ? 0.570 2.410 12.501 1.00 98.75 91 VAL A C 1
ATOM 631 O O . VAL A 1 91 ? -0.328 3.240 12.655 1.00 98.75 91 VAL A O 1
ATOM 634 N N . ASN A 1 92 ? 1.629 2.357 13.304 1.00 98.44 92 ASN A N 1
ATOM 635 C CA . ASN A 1 92 ? 1.829 3.291 14.413 1.00 98.44 92 ASN A CA 1
ATOM 636 C C . ASN A 1 92 ? 2.354 4.665 13.928 1.00 98.44 92 ASN A C 1
ATOM 638 O O . ASN A 1 92 ? 2.746 4.800 12.766 1.00 98.44 92 ASN A O 1
ATOM 642 N N . PRO A 1 93 ? 2.430 5.689 14.803 1.00 98.56 93 PRO A N 1
ATOM 643 C CA . PRO A 1 93 ? 2.934 7.014 14.421 1.00 98.56 93 PRO A CA 1
ATOM 644 C C . PRO A 1 93 ? 4.397 7.031 13.944 1.00 98.56 93 PRO A C 1
ATOM 646 O O . PRO A 1 93 ? 4.808 7.963 13.263 1.00 98.56 93 PRO A O 1
ATOM 649 N N . ALA A 1 94 ? 5.186 6.002 14.274 1.00 98.38 94 ALA A N 1
ATOM 650 C CA . ALA A 1 94 ? 6.556 5.835 13.785 1.00 98.38 94 ALA A CA 1
ATOM 651 C C . ALA A 1 94 ? 6.627 5.188 12.384 1.00 98.38 94 ALA A C 1
ATOM 653 O O . ALA A 1 94 ? 7.721 4.949 11.877 1.00 98.38 94 ALA A O 1
ATOM 654 N N . GLY A 1 95 ? 5.483 4.888 11.758 1.00 97.94 95 GLY A N 1
ATOM 655 C CA . GLY A 1 95 ? 5.405 4.286 10.427 1.00 97.94 95 GLY A CA 1
ATOM 656 C C . GLY A 1 95 ? 5.611 2.769 10.401 1.00 97.94 95 GLY A C 1
ATOM 657 O O . GLY A 1 95 ? 5.845 2.206 9.336 1.00 97.94 95 GLY A O 1
ATOM 658 N N . GLN A 1 96 ? 5.539 2.087 11.546 1.00 98.56 96 GLN A N 1
ATOM 659 C CA . GLN A 1 96 ? 5.725 0.636 11.627 1.00 98.56 96 GLN A CA 1
ATOM 660 C C . GLN A 1 96 ? 4.387 -0.097 11.592 1.00 98.56 96 GLN A C 1
ATOM 662 O O . GLN A 1 96 ? 3.444 0.307 12.273 1.00 98.56 96 GLN A O 1
ATOM 667 N N . ILE A 1 97 ? 4.329 -1.212 10.860 1.00 98.50 97 ILE A N 1
ATOM 668 C CA . ILE A 1 97 ? 3.181 -2.125 10.875 1.00 98.50 97 ILE A CA 1
ATOM 669 C C . ILE A 1 97 ? 3.144 -2.846 12.227 1.00 98.50 97 ILE A C 1
ATOM 671 O O . ILE A 1 97 ? 4.101 -3.528 12.591 1.00 98.50 97 ILE A O 1
ATOM 675 N N . THR A 1 98 ? 2.045 -2.706 12.965 1.00 98.50 98 THR A N 1
ATOM 676 C CA . THR A 1 98 ? 1.860 -3.314 14.295 1.00 98.50 98 THR A CA 1
ATOM 677 C C . THR A 1 98 ? 0.892 -4.490 14.294 1.00 98.50 98 THR A C 1
ATOM 679 O O . THR A 1 98 ? 0.954 -5.326 15.191 1.00 98.50 98 THR A O 1
ATOM 682 N N . CYS A 1 99 ? 0.006 -4.576 13.300 1.00 98.62 99 CYS A N 1
ATOM 683 C CA . CYS A 1 99 ? -0.943 -5.674 13.147 1.00 98.62 99 CYS A CA 1
ATOM 684 C C . CYS A 1 99 ? -1.373 -5.820 11.684 1.00 98.62 99 CYS A C 1
ATOM 686 O O . CYS A 1 99 ? -1.534 -4.820 10.981 1.00 98.62 99 CYS A O 1
ATOM 688 N N . VAL A 1 100 ? -1.581 -7.067 11.248 1.00 98.56 100 VAL A N 1
ATOM 689 C CA . VAL A 1 100 ? -2.183 -7.429 9.957 1.00 98.56 100 VAL A CA 1
ATOM 690 C C . VAL A 1 100 ? -3.179 -8.566 10.186 1.00 98.56 100 VAL A C 1
ATOM 692 O O . VAL A 1 100 ? -2.813 -9.583 10.772 1.00 98.56 100 VAL A O 1
ATOM 695 N N . GLY A 1 101 ? -4.423 -8.418 9.730 1.00 98.19 101 GLY A N 1
ATOM 696 C CA . GLY A 1 101 ? -5.456 -9.448 9.887 1.00 98.19 101 GLY A CA 1
ATOM 697 C C . GLY A 1 101 ? -6.870 -8.876 9.930 1.00 98.19 101 GLY A C 1
ATOM 698 O O . GLY A 1 101 ? -7.116 -7.789 9.419 1.00 98.19 101 GLY A O 1
ATOM 699 N N . CYS A 1 102 ? -7.815 -9.604 10.529 1.00 98.38 102 CYS A N 1
ATOM 700 C CA . CYS A 1 102 ? -9.213 -9.165 10.594 1.00 98.38 102 CYS A CA 1
ATOM 701 C C . CYS A 1 102 ? -9.487 -8.106 11.672 1.00 98.38 102 CYS A C 1
ATOM 703 O O . CYS A 1 102 ? -10.318 -7.232 11.448 1.00 98.38 102 CYS A O 1
ATOM 705 N N . GLU A 1 103 ? -8.768 -8.145 12.798 1.00 96.69 103 GLU A N 1
ATOM 706 C CA . GLU A 1 103 ? -9.085 -7.382 14.015 1.00 96.69 103 GLU A CA 1
ATOM 707 C C . GLU A 1 103 ? -7.855 -6.618 14.524 1.00 96.69 103 GLU A C 1
ATOM 709 O O . GLU A 1 103 ? -7.222 -7.000 15.506 1.00 96.69 103 GLU A O 1
ATOM 714 N N . CYS A 1 104 ? -7.479 -5.553 13.817 1.00 98.06 104 CYS A N 1
ATOM 715 C CA . CYS A 1 104 ? -6.322 -4.722 14.161 1.00 98.06 104 CYS A CA 1
ATOM 716 C C . CYS A 1 104 ? -6.696 -3.353 14.741 1.00 98.06 104 CYS A C 1
ATOM 718 O O . CYS A 1 104 ? -5.810 -2.613 15.167 1.00 98.06 104 CYS A O 1
ATOM 720 N N . ALA A 1 105 ? -7.982 -2.999 14.738 1.00 97.06 105 ALA A N 1
ATOM 721 C CA . ALA A 1 105 ? -8.467 -1.741 15.283 1.00 97.06 105 ALA A CA 1
ATOM 722 C C . ALA A 1 105 ? -8.290 -1.689 16.808 1.00 97.06 105 ALA A C 1
ATOM 724 O O . ALA A 1 105 ? -8.722 -2.581 17.535 1.00 97.06 105 ALA A O 1
ATOM 725 N N . THR A 1 106 ? -7.704 -0.600 17.287 1.00 96.12 106 THR A N 1
ATOM 726 C CA . THR A 1 106 ? -7.559 -0.264 18.710 1.00 96.12 106 THR A CA 1
ATOM 727 C C . THR A 1 106 ? -8.401 0.949 19.110 1.00 96.12 106 THR A C 1
ATOM 729 O O . THR A 1 106 ? -8.674 1.145 20.294 1.00 96.12 106 THR A O 1
ATOM 732 N N . GLY A 1 107 ? -8.891 1.707 18.125 1.00 96.12 107 GLY A N 1
ATOM 733 C CA . GLY A 1 107 ? -9.772 2.851 18.302 1.00 96.12 107 GLY A CA 1
ATOM 734 C C . GLY A 1 107 ? -9.021 4.178 18.224 1.00 96.12 107 GLY A C 1
ATOM 735 O O . GLY A 1 107 ? -7.942 4.355 18.786 1.00 96.12 107 GLY A O 1
ATOM 736 N N . GLY A 1 108 ? -9.633 5.152 17.547 1.00 96.88 108 GLY A N 1
ATOM 737 C CA . GLY A 1 108 ? -9.091 6.504 17.427 1.00 96.88 108 GLY A CA 1
ATOM 738 C C . GLY A 1 108 ? -7.965 6.652 16.405 1.00 96.88 108 GLY A C 1
ATOM 739 O O . GLY A 1 108 ? -7.367 7.720 16.336 1.00 96.88 108 GLY A O 1
ATOM 740 N N . GLU A 1 109 ? -7.644 5.638 15.602 1.00 98.62 109 GLU A N 1
ATOM 741 C CA . GLU A 1 109 ? -6.746 5.771 14.452 1.00 98.62 109 GLU A CA 1
ATOM 742 C C . GLU A 1 109 ? -7.383 6.608 13.339 1.00 98.62 109 GLU A C 1
ATOM 744 O O . GLU A 1 109 ? -8.603 6.678 13.201 1.00 98.62 109 GLU A O 1
ATOM 749 N N . THR A 1 110 ? -6.552 7.202 12.486 1.00 98.81 110 THR A N 1
ATOM 750 C CA . THR A 1 110 ? -7.025 7.645 11.172 1.00 98.81 110 THR A CA 1
ATOM 751 C C . THR A 1 110 ? -7.323 6.410 10.319 1.00 98.81 110 THR A C 1
ATOM 753 O O . THR A 1 110 ? -6.424 5.613 10.034 1.00 98.81 110 THR A O 1
ATOM 756 N N . VAL A 1 111 ? -8.576 6.245 9.904 1.00 98.56 111 VAL A N 1
ATOM 757 C CA . VAL A 1 111 ? -9.034 5.079 9.138 1.00 98.56 111 VAL A CA 1
ATOM 758 C C . VAL A 1 111 ? -8.982 5.387 7.648 1.00 98.56 111 VAL A C 1
ATOM 760 O O . VAL A 1 111 ? -9.508 6.403 7.206 1.00 98.56 111 VAL A O 1
ATOM 763 N N . ILE A 1 112 ? -8.378 4.490 6.873 1.00 98.56 112 ILE A N 1
ATOM 764 C CA . ILE A 1 112 ? -8.331 4.532 5.409 1.00 98.56 112 ILE A CA 1
ATOM 765 C C . ILE A 1 112 ? -9.075 3.291 4.913 1.00 98.56 112 ILE A C 1
ATOM 767 O O . ILE A 1 112 ? -8.547 2.185 4.988 1.00 98.56 112 ILE A O 1
ATOM 771 N N . SER A 1 113 ? -10.319 3.452 4.465 1.00 98.25 113 SER A N 1
ATOM 772 C CA . SER A 1 113 ? -11.180 2.341 4.047 1.00 98.25 113 SER A CA 1
ATOM 773 C C . SER A 1 113 ? -11.241 2.249 2.527 1.00 98.25 113 SER A C 1
ATOM 775 O O . SER A 1 113 ? -11.746 3.165 1.886 1.00 98.25 113 SER A O 1
ATOM 777 N N . CYS A 1 114 ? -10.755 1.142 1.965 1.00 98.25 114 CYS A N 1
ATOM 778 C CA . CYS A 1 114 ? -10.696 0.864 0.530 1.00 98.25 114 CYS A CA 1
ATOM 779 C C . CYS A 1 114 ? -11.465 -0.438 0.214 1.00 98.25 114 CYS A C 1
ATOM 781 O O . CYS A 1 114 ? -10.849 -1.503 0.177 1.00 98.25 114 CYS A O 1
ATOM 783 N N . PRO A 1 115 ? -12.797 -0.402 0.017 1.00 97.44 115 PRO A N 1
ATOM 784 C CA . PRO A 1 115 ? -13.639 -1.605 -0.050 1.00 97.44 115 PRO A CA 1
ATOM 785 C C . PRO A 1 115 ? -13.207 -2.623 -1.106 1.00 97.44 115 PRO A C 1
ATOM 787 O O . PRO A 1 115 ? -13.102 -3.810 -0.805 1.00 97.44 115 PRO A O 1
ATOM 790 N N . ASP A 1 116 ? -12.872 -2.126 -2.296 1.00 94.69 116 ASP A N 1
ATOM 791 C CA . ASP A 1 116 ? -12.404 -2.926 -3.433 1.00 94.69 116 ASP A CA 1
ATOM 792 C C . ASP A 1 116 ? -10.887 -2.787 -3.661 1.00 94.69 116 ASP A C 1
ATOM 794 O O . ASP A 1 116 ? -10.330 -3.322 -4.619 1.00 94.69 116 ASP A O 1
ATOM 798 N N . GLY A 1 117 ? -10.200 -2.036 -2.794 1.00 97.44 117 GLY A N 1
ATOM 799 C CA . GLY A 1 117 ? -8.771 -1.772 -2.911 1.00 97.44 117 GLY A CA 1
ATOM 800 C C . GLY A 1 117 ? -7.926 -2.939 -2.410 1.00 97.44 117 GLY A C 1
ATOM 801 O O . GLY A 1 117 ? -8.193 -3.510 -1.351 1.00 97.44 117 GLY A O 1
ATOM 802 N N . VAL A 1 118 ? -6.863 -3.253 -3.148 1.00 97.75 118 VAL A N 1
ATOM 803 C CA . VAL A 1 118 ? -5.861 -4.244 -2.745 1.00 97.75 118 VAL A CA 1
ATOM 804 C C . VAL A 1 118 ? -4.739 -3.557 -1.970 1.00 97.75 118 VAL A C 1
ATOM 806 O O . VAL A 1 118 ? -4.154 -2.581 -2.436 1.00 97.75 118 VAL A O 1
ATOM 809 N N . VAL A 1 119 ? -4.425 -4.091 -0.794 1.00 98.31 119 VAL A N 1
ATOM 810 C CA . VAL A 1 119 ? -3.321 -3.661 0.064 1.00 98.31 119 VAL A CA 1
ATOM 811 C C . VAL A 1 119 ? -2.247 -4.741 0.016 1.00 98.31 119 VAL A C 1
ATOM 813 O O . VAL A 1 119 ? -2.428 -5.826 0.565 1.00 98.31 119 VAL A O 1
ATOM 816 N N . SER A 1 120 ? -1.130 -4.455 -0.647 1.00 97.50 120 SER A N 1
ATOM 817 C CA . SER A 1 120 ? 0.020 -5.357 -0.747 1.00 97.50 120 SER A CA 1
ATOM 818 C C . SER A 1 120 ? 1.254 -4.741 -0.088 1.00 97.50 120 SER A C 1
ATOM 820 O O . SER A 1 120 ? 1.309 -3.521 0.106 1.00 97.50 120 SER A O 1
ATOM 822 N N . PRO A 1 121 ? 2.298 -5.539 0.189 1.00 96.62 121 PRO A N 1
ATOM 823 C CA . PRO A 1 121 ? 3.637 -4.989 0.319 1.00 96.62 121 PRO A CA 1
ATOM 824 C C . PRO A 1 121 ? 3.967 -4.108 -0.891 1.00 96.62 121 PRO A C 1
ATOM 826 O O . PRO A 1 121 ? 3.553 -4.398 -2.020 1.00 96.62 121 PRO A O 1
ATOM 829 N N . GLY A 1 122 ? 4.710 -3.029 -0.652 1.00 96.25 122 GLY A N 1
ATOM 830 C CA . GLY A 1 122 ? 5.267 -2.235 -1.739 1.00 96.25 122 GLY A CA 1
ATOM 831 C C . GLY A 1 122 ? 6.194 -3.099 -2.592 1.00 96.25 122 GLY A C 1
ATOM 832 O O . GLY A 1 122 ? 6.941 -3.925 -2.062 1.00 96.25 122 GLY A O 1
ATOM 833 N N . LEU A 1 123 ? 6.142 -2.920 -3.911 1.00 95.44 123 LEU A N 1
ATOM 834 C CA . LEU A 1 123 ? 7.060 -3.611 -4.809 1.00 95.44 123 LEU A CA 1
ATOM 835 C C . LEU A 1 123 ? 8.494 -3.142 -4.550 1.00 95.44 123 LEU A C 1
ATOM 837 O O . LEU A 1 123 ? 8.750 -1.952 -4.359 1.00 95.44 123 LEU A O 1
ATOM 841 N N . ILE A 1 124 ? 9.430 -4.087 -4.579 1.00 96.31 124 ILE A N 1
ATOM 842 C CA . ILE A 1 124 ? 10.859 -3.795 -4.498 1.00 96.31 124 ILE A CA 1
ATOM 843 C C . ILE A 1 124 ? 11.384 -3.692 -5.923 1.00 96.31 124 ILE A C 1
ATOM 845 O O . ILE A 1 124 ? 11.377 -4.674 -6.664 1.00 96.31 124 ILE A O 1
ATOM 849 N N . ASN A 1 125 ? 11.870 -2.511 -6.295 1.00 94.00 125 ASN A N 1
ATOM 850 C CA . ASN A 1 125 ? 12.637 -2.353 -7.519 1.00 94.00 125 ASN A CA 1
ATOM 851 C C . ASN A 1 125 ? 14.106 -2.704 -7.239 1.00 94.00 125 ASN A C 1
ATOM 853 O O . ASN A 1 125 ? 14.825 -1.923 -6.617 1.00 94.00 125 ASN A O 1
ATOM 857 N N . THR A 1 126 ? 14.536 -3.897 -7.653 1.00 96.56 126 THR A N 1
ATOM 858 C CA . THR A 1 126 ? 15.908 -4.382 -7.423 1.00 96.56 126 THR A CA 1
ATOM 859 C C . THR A 1 126 ? 16.919 -3.838 -8.428 1.00 96.56 126 THR A C 1
ATOM 861 O O . THR A 1 126 ? 18.121 -3.943 -8.188 1.00 96.56 126 THR A O 1
ATOM 864 N N . HIS A 1 127 ? 16.460 -3.252 -9.536 1.00 93.75 127 HIS A N 1
ATOM 865 C CA . HIS A 1 127 ? 17.324 -2.713 -10.578 1.00 93.75 127 HIS A CA 1
ATOM 866 C C . HIS A 1 127 ? 16.672 -1.497 -11.225 1.00 93.75 127 HIS A C 1
ATOM 868 O O . HIS A 1 127 ? 15.697 -1.619 -11.961 1.00 93.75 127 HIS A O 1
ATOM 874 N N . ASP A 1 128 ? 17.276 -0.329 -11.030 1.00 92.25 128 ASP A N 1
ATOM 875 C CA . ASP A 1 128 ? 16.828 0.908 -11.659 1.00 92.25 128 ASP A CA 1
ATOM 876 C C . ASP A 1 128 ? 17.997 1.667 -12.284 1.00 92.25 128 ASP A C 1
ATOM 878 O O . ASP A 1 128 ? 19.151 1.556 -11.864 1.00 92.25 128 ASP A O 1
ATOM 882 N N . HIS A 1 129 ? 17.674 2.500 -13.263 1.00 90.19 129 HIS A N 1
ATOM 883 C CA . HIS A 1 129 ? 18.568 3.515 -13.783 1.00 90.19 129 HIS A CA 1
ATOM 884 C C . HIS A 1 129 ? 17.905 4.890 -13.664 1.00 90.19 129 HIS A C 1
ATOM 886 O O . HIS A 1 129 ? 17.468 5.465 -14.660 1.00 90.19 129 HIS A O 1
ATOM 892 N N . ILE A 1 130 ? 17.895 5.433 -12.438 1.00 88.56 130 ILE A N 1
ATOM 893 C CA . ILE A 1 130 ? 17.213 6.693 -12.073 1.00 88.56 130 ILE A CA 1
ATOM 894 C C . ILE A 1 130 ? 17.591 7.871 -12.992 1.00 88.56 130 ILE A C 1
ATOM 896 O O . ILE A 1 130 ? 16.779 8.740 -13.298 1.00 88.56 130 ILE A O 1
ATOM 900 N N . THR A 1 131 ? 18.836 7.903 -13.474 1.00 82.94 131 THR A N 1
ATOM 901 C CA . THR A 1 131 ? 19.327 8.945 -14.392 1.00 82.94 131 THR A CA 1
ATOM 902 C C . THR A 1 131 ? 18.570 8.988 -15.727 1.00 82.94 131 THR A C 1
ATOM 904 O O . THR A 1 131 ? 18.635 10.001 -16.416 1.00 82.94 131 THR A O 1
ATOM 907 N N . PHE A 1 132 ? 17.860 7.920 -16.103 1.00 81.38 132 PHE A N 1
ATOM 908 C CA . PHE A 1 132 ? 17.168 7.799 -17.389 1.00 81.38 132 PHE A CA 1
ATOM 909 C C . PHE A 1 132 ? 15.636 7.701 -17.268 1.00 81.38 132 PHE A C 1
ATOM 911 O O . PHE A 1 132 ? 14.967 7.517 -18.281 1.00 81.38 132 PHE A O 1
ATOM 918 N N . THR A 1 133 ? 15.053 7.839 -16.072 1.00 78.94 133 THR A N 1
ATOM 919 C CA . THR A 1 133 ? 13.630 7.519 -15.803 1.00 78.94 133 THR A CA 1
ATOM 920 C C . THR A 1 133 ? 12.622 8.529 -16.369 1.00 78.94 133 THR A C 1
ATOM 922 O O . THR A 1 133 ? 11.420 8.313 -16.266 1.00 78.94 133 THR A O 1
ATOM 925 N N . GLN A 1 134 ? 13.076 9.635 -16.962 1.00 80.62 134 GLN A N 1
ATOM 926 C CA . GLN A 1 134 ? 12.214 10.676 -17.547 1.00 80.62 134 GLN A CA 1
ATOM 927 C C . GLN A 1 134 ? 12.755 11.212 -18.876 1.00 80.62 134 GLN A C 1
ATOM 929 O O . GLN A 1 134 ? 12.461 12.339 -19.266 1.00 80.62 134 GLN A O 1
ATOM 934 N N . ASN A 1 135 ? 13.583 10.429 -19.565 1.00 81.94 135 ASN A N 1
ATOM 935 C CA . ASN A 1 135 ? 13.998 10.817 -20.902 1.00 81.94 135 ASN A CA 1
ATOM 936 C C . ASN A 1 135 ? 12.833 10.569 -21.855 1.00 81.94 135 ASN A C 1
ATOM 938 O O . ASN A 1 135 ? 12.312 9.453 -21.914 1.00 81.94 135 ASN A O 1
ATOM 942 N N . ASP A 1 136 ? 12.456 11.595 -22.615 1.00 85.62 136 ASP A N 1
ATOM 943 C CA . ASP A 1 136 ? 11.579 11.390 -23.758 1.00 85.62 136 ASP A CA 1
ATOM 944 C C . ASP A 1 136 ? 12.194 10.322 -24.673 1.00 85.62 136 ASP A C 1
ATOM 946 O O . ASP A 1 136 ? 13.427 10.259 -24.817 1.00 85.62 136 ASP A O 1
ATOM 950 N N . PRO A 1 137 ? 11.366 9.476 -25.312 1.00 83.88 137 PRO A N 1
ATOM 951 C CA . PRO A 1 137 ? 11.850 8.638 -26.391 1.00 83.88 137 PRO A CA 1
ATOM 952 C C . PRO A 1 137 ? 12.619 9.498 -27.396 1.00 83.88 137 PRO A C 1
ATOM 954 O O . PRO A 1 137 ? 12.157 10.570 -27.792 1.00 83.88 137 PRO A O 1
ATOM 957 N N . TYR A 1 138 ? 13.795 9.030 -27.816 1.00 79.38 138 TYR A N 1
ATOM 958 C CA . TYR A 1 138 ? 14.534 9.702 -28.879 1.00 79.38 138 TYR A CA 1
ATOM 959 C C . TYR A 1 138 ? 13.654 9.826 -30.125 1.00 79.38 138 TYR A C 1
ATOM 961 O O . TYR A 1 138 ? 12.933 8.890 -30.476 1.00 79.38 138 TYR A O 1
ATOM 969 N N . THR A 1 139 ? 13.744 10.969 -30.809 1.00 86.69 139 THR A N 1
ATOM 970 C CA . THR A 1 139 ? 13.070 11.174 -32.092 1.00 86.69 139 THR A CA 1
ATOM 971 C C . THR A 1 139 ? 13.438 10.048 -33.050 1.00 86.69 139 THR A C 1
ATOM 973 O O . THR A 1 139 ? 14.621 9.826 -33.328 1.00 86.69 139 THR A O 1
ATOM 976 N N . ASP A 1 140 ? 12.429 9.357 -33.578 1.00 88.12 140 ASP A N 1
ATOM 977 C CA . ASP A 1 140 ? 12.660 8.341 -34.596 1.00 88.12 140 ASP A CA 1
ATOM 978 C C . ASP A 1 140 ? 13.163 9.011 -35.881 1.00 88.12 140 ASP A C 1
ATOM 980 O O . ASP A 1 140 ? 12.462 9.789 -36.529 1.00 88.12 140 ASP A O 1
ATOM 984 N N . SER A 1 141 ? 14.413 8.722 -36.231 1.00 87.94 141 SER A N 1
ATOM 985 C CA . SER A 1 141 ? 15.060 9.210 -37.451 1.00 87.94 141 SER A CA 1
ATOM 986 C C . SER A 1 141 ? 14.881 8.257 -38.639 1.00 87.94 141 SER A C 1
ATOM 988 O O . SER A 1 141 ? 15.375 8.542 -39.729 1.00 87.94 141 SER A O 1
ATOM 990 N N . GLY A 1 142 ? 14.236 7.099 -38.442 1.00 91.81 142 GLY A N 1
ATOM 991 C CA . GLY A 1 142 ? 14.152 6.011 -39.420 1.00 91.81 142 GLY A CA 1
ATOM 992 C C . GLY A 1 142 ? 15.475 5.262 -39.637 1.00 91.81 142 GLY A C 1
ATOM 993 O O . GLY A 1 142 ? 15.540 4.331 -40.444 1.00 91.81 142 GLY A O 1
ATOM 994 N N . ILE A 1 143 ? 16.546 5.646 -38.932 1.00 89.56 143 ILE A N 1
ATOM 995 C CA . ILE A 1 143 ? 17.874 5.045 -39.057 1.00 89.56 143 ILE A CA 1
ATOM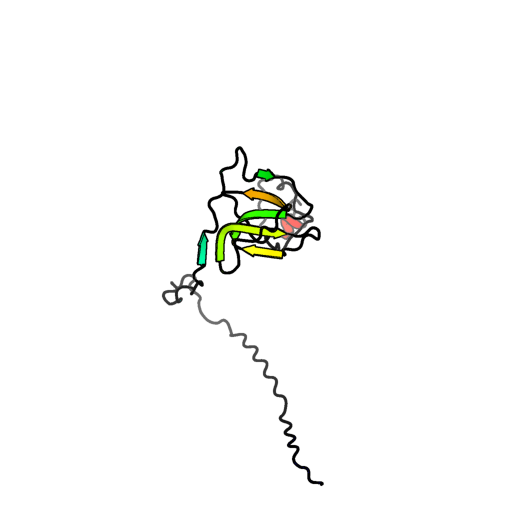 996 C C . ILE A 1 143 ? 17.935 3.766 -38.227 1.00 89.56 143 ILE A C 1
ATOM 998 O O . ILE A 1 143 ? 17.743 3.778 -37.013 1.00 89.56 143 ILE A O 1
ATOM 1002 N N . ARG A 1 144 ? 18.284 2.657 -38.885 1.00 91.75 144 ARG A N 1
ATOM 1003 C CA . ARG A 1 144 ? 18.620 1.400 -38.212 1.00 91.75 144 ARG A CA 1
ATOM 1004 C C . ARG A 1 144 ? 20.113 1.311 -37.906 1.00 91.75 144 ARG A C 1
ATOM 1006 O O . ARG A 1 144 ? 20.960 1.780 -38.683 1.00 91.75 144 ARG A O 1
ATOM 1013 N N . TYR A 1 145 ? 20.398 0.701 -36.763 1.00 91.00 145 TYR A N 1
ATOM 1014 C CA . TYR A 1 145 ? 21.732 0.437 -36.247 1.00 91.00 145 TYR A CA 1
ATOM 1015 C C . TYR A 1 145 ? 21.925 -1.077 -36.160 1.00 91.00 145 TYR A C 1
ATOM 1017 O O . TYR A 1 145 ? 21.107 -1.763 -35.554 1.00 91.00 145 TYR A O 1
ATOM 1025 N N . GLU A 1 146 ? 23.015 -1.580 -36.730 1.00 93.88 146 GLU A N 1
ATOM 1026 C CA . GLU A 1 146 ? 23.372 -3.007 -36.700 1.00 93.88 146 GLU A CA 1
ATOM 1027 C C . GLU A 1 146 ? 24.237 -3.344 -35.473 1.00 93.88 146 GLU A C 1
ATOM 1029 O O . GLU A 1 146 ? 24.356 -4.497 -35.067 1.00 93.88 146 GLU A O 1
ATOM 1034 N N . HIS A 1 147 ? 24.856 -2.329 -34.855 1.00 92.44 147 HIS A N 1
ATOM 1035 C CA . HIS A 1 147 ? 25.717 -2.491 -33.686 1.00 92.44 147 HIS A CA 1
ATOM 1036 C C . HIS A 1 147 ? 25.518 -1.367 -32.661 1.00 92.44 147 HIS A C 1
ATOM 1038 O O . HIS A 1 147 ? 25.338 -0.199 -33.007 1.00 92.44 147 HIS A O 1
ATOM 1044 N N . ARG A 1 148 ? 25.618 -1.689 -31.361 1.00 90.69 148 ARG A N 1
ATOM 1045 C CA . ARG A 1 148 ? 25.294 -0.742 -30.275 1.00 90.69 148 ARG A CA 1
ATOM 1046 C C . ARG A 1 148 ? 26.177 0.513 -30.240 1.00 90.69 148 ARG A C 1
ATOM 1048 O O . ARG A 1 148 ? 25.807 1.540 -29.685 1.00 90.69 148 ARG A O 1
ATOM 1055 N N . HIS A 1 149 ? 27.405 0.431 -30.748 1.00 93.38 149 HIS A N 1
ATOM 1056 C CA . HIS A 1 149 ? 28.309 1.588 -30.763 1.00 93.38 149 HIS A CA 1
ATOM 1057 C C . HIS A 1 149 ? 27.974 2.577 -31.874 1.00 93.38 149 HIS A C 1
ATOM 1059 O O . HIS A 1 149 ? 28.346 3.741 -31.758 1.00 93.38 149 HIS A O 1
ATOM 1065 N N . GLN A 1 150 ? 27.214 2.160 -32.883 1.00 93.12 150 GLN A N 1
ATOM 1066 C CA . GLN A 1 150 ? 26.739 3.075 -33.908 1.00 93.12 150 GLN A CA 1
ATOM 1067 C C . GLN A 1 150 ? 25.805 4.141 -33.311 1.00 93.12 150 GLN A C 1
ATOM 1069 O O . GLN A 1 150 ? 25.978 5.309 -33.623 1.00 93.12 150 GLN A O 1
ATOM 1074 N N . TRP A 1 151 ? 24.918 3.781 -32.372 1.00 87.50 151 TRP A N 1
ATOM 1075 C CA . TRP A 1 151 ? 24.075 4.758 -31.663 1.00 87.50 151 TRP A CA 1
ATOM 1076 C C . TRP A 1 151 ? 24.778 5.393 -30.452 1.00 87.50 151 TRP A C 1
ATOM 1078 O O . TRP A 1 151 ? 24.695 6.592 -30.230 1.00 87.50 151 TRP A O 1
ATOM 1088 N N . ARG A 1 152 ? 25.521 4.613 -29.650 1.00 87.56 152 ARG A N 1
ATOM 1089 C CA . ARG A 1 152 ? 26.099 5.117 -28.386 1.00 87.56 152 ARG A CA 1
ATOM 1090 C C . ARG A 1 152 ? 27.241 6.117 -28.599 1.00 87.56 152 ARG A C 1
ATOM 1092 O O . ARG A 1 152 ? 27.440 7.012 -27.773 1.00 87.56 152 ARG A O 1
ATOM 1099 N N . ILE A 1 153 ? 28.049 5.912 -29.644 1.00 91.25 153 ILE A N 1
ATOM 1100 C CA . ILE A 1 153 ? 29.271 6.693 -29.907 1.00 91.25 153 ILE A CA 1
ATOM 1101 C C . ILE A 1 153 ? 29.419 7.143 -31.370 1.00 91.25 153 ILE A C 1
ATOM 1103 O O . ILE A 1 153 ? 30.461 7.698 -31.705 1.00 91.25 153 ILE A O 1
ATOM 1107 N N . GLY A 1 154 ? 28.422 6.919 -32.232 1.00 91.31 154 GLY A N 1
ATOM 1108 C CA . GLY A 1 154 ? 28.475 7.333 -33.639 1.00 91.31 154 GLY A CA 1
ATOM 1109 C C . GLY A 1 154 ? 29.418 6.503 -34.523 1.00 91.31 154 GLY A C 1
ATOM 1110 O O . GLY A 1 154 ? 30.016 7.029 -35.461 1.00 91.31 154 GLY A O 1
ATOM 1111 N N . GLN A 1 155 ? 29.617 5.215 -34.212 1.00 95.06 155 GLN A N 1
ATOM 1112 C CA . GLN A 1 155 ? 30.444 4.323 -35.040 1.00 95.06 155 GLN A CA 1
ATOM 1113 C C . GLN A 1 155 ? 29.894 4.217 -36.479 1.00 95.06 155 GLN A C 1
ATOM 1115 O O . GLN A 1 155 ? 28.696 4.376 -36.710 1.00 95.06 155 GLN A O 1
ATOM 1120 N N . ASP A 1 156 ? 30.773 3.940 -37.447 1.00 92.31 156 ASP A N 1
ATOM 1121 C CA . ASP A 1 156 ? 30.438 3.756 -38.870 1.00 92.31 156 ASP A CA 1
ATOM 1122 C C . ASP A 1 156 ? 29.739 4.973 -39.508 1.00 92.31 156 ASP A C 1
ATOM 1124 O O . ASP A 1 156 ? 28.960 4.843 -40.451 1.00 92.31 156 ASP A O 1
ATOM 1128 N N . GLY A 1 157 ? 30.009 6.174 -38.978 1.00 90.38 157 GLY A N 1
ATOM 1129 C CA . GLY A 1 157 ? 29.455 7.437 -39.476 1.00 90.38 157 GLY A CA 1
ATOM 1130 C C . GLY A 1 157 ? 27.978 7.654 -39.140 1.00 90.38 157 GLY A C 1
ATOM 1131 O O . GLY A 1 157 ? 27.337 8.520 -39.735 1.00 90.38 157 GLY A O 1
ATOM 1132 N N . LYS A 1 158 ? 27.419 6.868 -38.215 1.00 90.25 158 LYS A N 1
ATOM 1133 C CA . LYS A 1 158 ? 26.026 6.991 -37.784 1.00 90.25 158 LYS A CA 1
ATOM 1134 C C . LYS A 1 158 ? 25.855 8.146 -36.777 1.00 90.25 158 LYS A C 1
ATOM 1136 O O . LYS A 1 158 ? 26.797 8.459 -36.048 1.00 90.25 158 LYS A O 1
ATOM 1141 N N . PRO A 1 159 ? 24.682 8.802 -36.733 1.00 84.88 159 PRO A N 1
ATOM 1142 C CA . PRO A 1 159 ? 24.411 9.855 -35.756 1.00 84.88 159 PRO A CA 1
ATOM 1143 C C . PRO A 1 159 ? 24.332 9.301 -34.322 1.00 84.88 159 PRO A C 1
ATOM 1145 O O . PRO A 1 159 ? 24.019 8.127 -34.123 1.00 84.88 159 PRO A O 1
ATOM 1148 N N . LYS A 1 160 ? 24.632 10.164 -33.344 1.00 80.06 160 LYS A N 1
ATOM 1149 C CA . LYS A 1 160 ? 24.527 9.904 -31.901 1.00 80.06 160 LYS A CA 1
ATOM 1150 C C . LYS A 1 160 ? 23.314 10.623 -31.325 1.00 80.06 160 LYS A C 1
ATOM 1152 O O . LYS A 1 160 ? 23.108 11.788 -31.732 1.00 80.06 160 LYS A O 1
#

Radius of gyration: 29.96 Å; chains: 1; bounding box: 58×50×89 Å